Protein AF-A0A3P7LPW7-F1 (afdb_monomer_lite)

Structure (mmCIF, N/CA/C/O backbone):
data_AF-A0A3P7LPW7-F1
#
_entry.id   AF-A0A3P7LPW7-F1
#
loop_
_atom_site.group_PDB
_atom_site.id
_atom_site.type_symbol
_atom_site.label_atom_id
_atom_site.label_alt_id
_atom_site.label_comp_id
_atom_site.label_asym_id
_atom_site.label_entity_id
_atom_site.label_seq_id
_atom_site.pdbx_PDB_ins_code
_atom_site.Cartn_x
_atom_site.Cartn_y
_atom_site.Cartn_z
_atom_site.occupancy
_atom_site.B_iso_or_equiv
_atom_site.auth_seq_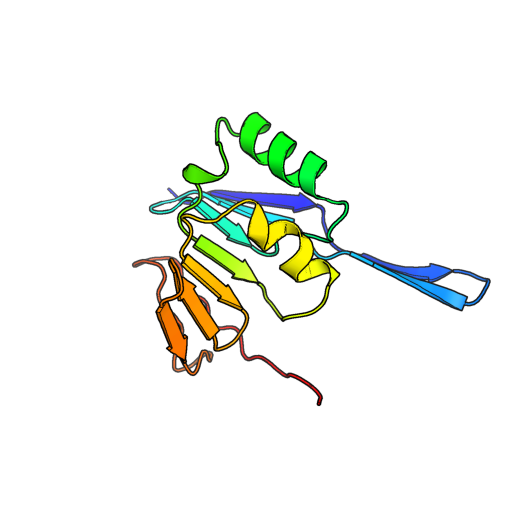id
_atom_site.auth_comp_id
_atom_site.auth_asym_id
_atom_site.auth_atom_id
_atom_site.pdbx_PDB_model_num
ATOM 1 N N . MET A 1 1 ? -20.188 -8.599 2.561 1.00 87.50 1 MET A N 1
ATOM 2 C CA . MET A 1 1 ? -19.660 -9.345 1.394 1.00 87.50 1 MET A CA 1
ATOM 3 C C . MET A 1 1 ? -18.269 -8.805 1.114 1.00 87.50 1 MET A C 1
ATOM 5 O O . MET A 1 1 ? -18.097 -7.610 1.297 1.00 87.50 1 MET A O 1
ATOM 9 N N . TYR A 1 2 ? -17.300 -9.648 0.753 1.00 95.12 2 TYR A N 1
ATOM 10 C CA . TYR A 1 2 ? -15.960 -9.185 0.374 1.00 95.12 2 TYR A CA 1
ATOM 11 C C . TYR A 1 2 ? -15.855 -9.105 -1.143 1.00 95.12 2 TYR A C 1
ATOM 13 O O . TYR A 1 2 ? -16.377 -9.980 -1.836 1.00 95.12 2 TYR A O 1
ATOM 21 N N . ARG A 1 3 ? -15.178 -8.074 -1.645 1.00 97.12 3 ARG A N 1
ATOM 22 C CA . ARG A 1 3 ? -14.842 -7.922 -3.060 1.00 97.12 3 ARG A CA 1
ATOM 23 C C . ARG A 1 3 ? -13.346 -7.683 -3.193 1.00 97.12 3 ARG A C 1
ATOM 25 O O . ARG A 1 3 ? -12.810 -6.782 -2.560 1.00 97.12 3 ARG A O 1
ATOM 32 N N . TYR A 1 4 ? -12.705 -8.482 -4.033 1.00 97.06 4 TYR A N 1
ATOM 33 C CA . TYR A 1 4 ? -11.323 -8.289 -4.451 1.00 97.06 4 TYR A CA 1
ATOM 34 C C . TYR A 1 4 ? -11.309 -7.655 -5.841 1.00 97.06 4 TYR A C 1
ATOM 36 O O . TYR A 1 4 ? -12.061 -8.083 -6.720 1.00 97.06 4 TYR A O 1
ATOM 44 N N . VAL A 1 5 ? -10.464 -6.647 -6.034 1.00 97.44 5 VAL A N 1
ATOM 45 C CA . VAL A 1 5 ? -10.263 -5.980 -7.319 1.00 97.44 5 VAL A CA 1
ATOM 46 C C . VAL A 1 5 ? -8.765 -5.914 -7.598 1.00 97.44 5 VAL A C 1
ATOM 48 O O . VAL A 1 5 ? -8.022 -5.266 -6.864 1.00 97.44 5 VAL A O 1
ATOM 51 N N . CYS A 1 6 ? -8.319 -6.573 -8.667 1.00 96.69 6 CYS A N 1
ATOM 52 C CA . CYS A 1 6 ? -6.977 -6.366 -9.201 1.00 96.69 6 CYS A CA 1
ATOM 53 C C . CYS A 1 6 ? -7.003 -5.113 -10.080 1.00 96.69 6 CYS A C 1
ATOM 55 O O . CYS A 1 6 ? -7.709 -5.076 -11.087 1.00 96.69 6 CYS A O 1
ATOM 57 N N . ILE A 1 7 ? -6.270 -4.083 -9.668 1.00 94.69 7 ILE A N 1
ATOM 58 C CA . ILE A 1 7 ? -6.222 -2.785 -10.350 1.00 94.69 7 ILE A CA 1
ATOM 59 C C . ILE A 1 7 ? -5.201 -2.824 -11.473 1.00 94.69 7 ILE A C 1
ATOM 61 O O . ILE A 1 7 ? -5.477 -2.427 -12.603 1.00 94.69 7 ILE A O 1
ATOM 65 N N . ARG A 1 8 ? -4.013 -3.324 -11.138 1.00 96.06 8 ARG A N 1
ATOM 66 C CA . ARG A 1 8 ? -2.912 -3.534 -12.064 1.00 96.06 8 ARG A CA 1
ATOM 67 C C . ARG A 1 8 ? -2.308 -4.899 -11.763 1.00 96.06 8 ARG A C 1
ATOM 69 O O . ARG A 1 8 ? -1.840 -5.084 -10.643 1.00 96.06 8 ARG A O 1
ATOM 76 N N . PRO A 1 9 ? -2.284 -5.835 -12.721 1.00 97.75 9 PRO A N 1
ATOM 77 C CA . PRO A 1 9 ? -1.429 -7.010 -12.633 1.00 97.75 9 PRO A CA 1
ATOM 78 C C . PRO A 1 9 ? 0.042 -6.591 -12.706 1.00 97.75 9 PRO A C 1
ATOM 80 O O . PRO A 1 9 ? 0.421 -5.807 -13.578 1.00 97.75 9 PRO A O 1
ATOM 83 N N . GLY A 1 10 ? 0.860 -7.111 -11.798 1.00 96.50 10 GLY A N 1
ATOM 84 C CA . GLY A 1 10 ? 2.297 -6.867 -11.795 1.00 96.50 10 GLY A CA 1
ATOM 85 C C . GLY A 1 10 ? 3.011 -7.548 -12.960 1.00 96.50 10 GLY A C 1
ATOM 86 O O . GLY A 1 10 ? 2.497 -8.493 -13.566 1.00 96.50 10 GLY A O 1
ATOM 87 N N . TYR A 1 11 ? 4.216 -7.079 -13.264 1.00 96.56 11 TYR A N 1
ATOM 88 C CA . TYR A 1 11 ? 5.071 -7.669 -14.288 1.00 96.56 11 TYR A CA 1
ATOM 89 C C . TYR A 1 11 ? 6.546 -7.558 -13.910 1.00 96.56 11 TYR A C 1
ATOM 91 O O . TYR A 1 11 ? 6.940 -6.695 -13.134 1.00 96.56 11 TYR A O 1
ATOM 99 N N . ALA A 1 12 ? 7.371 -8.393 -14.538 1.00 96.38 12 ALA A N 1
ATOM 100 C CA . ALA A 1 12 ? 8.820 -8.255 -14.560 1.00 96.38 12 ALA A CA 1
ATOM 101 C C . ALA A 1 12 ? 9.325 -8.639 -15.955 1.00 96.38 12 ALA A C 1
ATOM 103 O O . ALA A 1 12 ? 8.931 -9.676 -16.495 1.00 96.38 12 ALA A O 1
ATOM 104 N N . ARG A 1 13 ? 10.162 -7.799 -16.563 1.00 96.50 13 ARG A N 1
ATOM 105 C CA . ARG A 1 13 ? 10.741 -8.051 -17.888 1.00 96.50 13 ARG A CA 1
ATOM 106 C C . ARG A 1 13 ? 12.139 -7.463 -17.994 1.00 96.50 13 ARG A C 1
ATOM 108 O O . ARG A 1 13 ? 12.411 -6.397 -17.445 1.00 96.50 13 ARG A O 1
ATOM 115 N N . THR A 1 14 ? 12.973 -8.125 -18.780 1.00 97.38 14 THR A N 1
ATOM 116 C CA . THR A 1 14 ? 14.273 -7.610 -19.206 1.00 97.38 14 THR A CA 1
ATOM 117 C C . THR A 1 14 ? 14.189 -7.293 -20.690 1.00 97.38 14 THR A C 1
ATOM 119 O O . THR A 1 14 ? 13.766 -8.138 -21.480 1.00 97.38 14 THR A O 1
ATOM 122 N N . SER A 1 15 ? 14.530 -6.069 -21.074 1.00 95.12 15 SER A N 1
ATOM 123 C CA . SER A 1 15 ? 14.594 -5.664 -22.478 1.00 95.12 15 SER A CA 1
ATOM 124 C C . SER A 1 15 ? 15.833 -6.241 -23.177 1.00 95.12 15 SER A C 1
ATOM 126 O O . SER A 1 15 ? 16.733 -6.788 -22.541 1.00 95.12 15 SER A O 1
ATOM 128 N N . ALA A 1 16 ? 15.885 -6.135 -24.508 1.00 96.00 16 ALA A N 1
ATOM 129 C CA . ALA A 1 16 ? 16.990 -6.675 -25.307 1.00 96.00 16 ALA A CA 1
ATOM 130 C C . ALA A 1 16 ? 18.356 -6.034 -24.979 1.00 96.00 16 ALA A C 1
ATOM 132 O O . ALA A 1 16 ? 19.389 -6.677 -25.130 1.00 96.00 16 ALA A O 1
ATOM 133 N N . ASP A 1 17 ? 18.353 -4.789 -24.504 1.00 96.19 17 ASP A N 1
ATOM 134 C CA . ASP A 1 17 ? 19.511 -4.032 -24.013 1.00 96.19 17 ASP A CA 1
ATOM 135 C C . ASP A 1 17 ? 19.839 -4.304 -22.530 1.00 96.19 17 ASP A C 1
ATOM 137 O O . ASP A 1 17 ? 20.739 -3.684 -21.971 1.00 96.19 17 ASP A O 1
ATOM 141 N N . GLY A 1 18 ? 19.149 -5.254 -21.890 1.00 95.94 18 GLY A N 1
ATOM 142 C CA . GLY A 1 18 ? 19.452 -5.711 -20.533 1.00 95.94 18 GLY A CA 1
ATOM 143 C C . GLY A 1 18 ? 18.819 -4.885 -19.412 1.00 95.94 18 GLY A C 1
ATOM 144 O O . GLY A 1 18 ? 19.090 -5.158 -18.243 1.00 95.94 18 GLY A O 1
ATOM 145 N N . ILE A 1 19 ? 17.960 -3.908 -19.723 1.00 96.06 19 ILE A N 1
ATOM 146 C CA . ILE A 1 19 ? 17.263 -3.118 -18.702 1.00 96.06 19 ILE A CA 1
ATOM 147 C C . ILE A 1 19 ? 16.156 -3.968 -18.075 1.00 96.06 19 ILE A C 1
ATOM 149 O O . ILE A 1 19 ? 15.224 -4.418 -18.745 1.00 96.06 19 ILE A O 1
ATOM 153 N N . PHE A 1 20 ? 16.249 -4.171 -16.763 1.00 95.38 20 PHE A N 1
ATOM 154 C CA . PHE A 1 20 ? 15.210 -4.827 -15.981 1.00 95.38 20 PHE A CA 1
ATOM 155 C C . PHE A 1 20 ? 14.152 -3.813 -15.540 1.00 95.38 20 PHE A C 1
ATOM 157 O O . PHE A 1 20 ? 14.473 -2.769 -14.975 1.00 95.38 20 PHE A O 1
ATOM 164 N N . THR A 1 21 ? 12.883 -4.135 -15.776 1.00 94.56 21 THR A N 1
ATOM 165 C CA . THR A 1 21 ? 11.738 -3.357 -15.292 1.00 94.56 21 THR A CA 1
ATOM 166 C C . THR A 1 21 ? 10.758 -4.284 -14.596 1.00 94.56 21 THR A C 1
ATOM 168 O O . THR A 1 21 ? 10.387 -5.325 -15.146 1.00 94.56 21 THR A O 1
ATOM 171 N N . ALA A 1 22 ? 10.329 -3.892 -13.403 1.00 95.50 22 ALA A N 1
ATOM 172 C CA . ALA A 1 22 ? 9.318 -4.591 -12.633 1.00 95.50 22 ALA A CA 1
ATOM 173 C C . ALA A 1 22 ? 8.342 -3.590 -12.021 1.00 95.50 22 ALA A C 1
ATOM 175 O O . ALA A 1 22 ? 8.711 -2.455 -11.731 1.00 95.50 22 ALA A O 1
ATOM 176 N N . GLU A 1 23 ? 7.100 -4.028 -11.888 1.00 96.81 23 GLU A N 1
ATOM 177 C CA . GLU A 1 23 ? 6.024 -3.297 -11.235 1.00 96.81 23 GLU A CA 1
ATOM 178 C C . GLU A 1 23 ? 5.175 -4.293 -10.455 1.00 96.81 23 GLU A C 1
ATOM 180 O O . GLU A 1 23 ? 4.799 -5.346 -10.989 1.00 96.81 23 GLU A O 1
ATOM 185 N N . CYS A 1 24 ? 4.819 -3.951 -9.220 1.00 97.06 24 CYS A N 1
ATOM 186 C CA . CYS A 1 24 ? 3.972 -4.804 -8.403 1.00 97.06 24 CYS A CA 1
ATOM 187 C C . CYS A 1 24 ? 2.542 -4.911 -8.954 1.00 97.06 24 CYS A C 1
ATOM 189 O O . CYS A 1 24 ? 2.069 -4.083 -9.751 1.00 97.06 24 CYS A O 1
ATOM 191 N N . SER A 1 25 ? 1.815 -5.914 -8.456 1.00 98.00 25 SER A N 1
ATOM 192 C CA . SER A 1 25 ? 0.360 -5.905 -8.582 1.00 98.00 25 SER A CA 1
ATOM 193 C C . SER A 1 25 ? -0.236 -4.930 -7.574 1.00 98.00 25 SER A C 1
ATOM 195 O O . SER A 1 25 ? 0.090 -5.029 -6.402 1.00 98.00 25 SER A O 1
ATOM 197 N N . ILE A 1 26 ? -1.172 -4.079 -7.992 1.00 98.31 26 ILE A N 1
ATOM 198 C CA . ILE A 1 26 ? -1.932 -3.204 -7.085 1.00 98.31 26 ILE A CA 1
ATOM 199 C C . ILE A 1 26 ? -3.326 -3.801 -6.927 1.00 98.31 26 ILE A C 1
ATOM 201 O O . ILE A 1 26 ? -4.010 -4.048 -7.928 1.00 98.31 26 ILE A O 1
ATOM 205 N N . SER A 1 27 ? -3.762 -4.052 -5.692 1.00 98.25 27 SER A N 1
ATOM 206 C CA . SER A 1 27 ? -5.069 -4.671 -5.432 1.00 98.25 27 SER A CA 1
ATOM 207 C C . SER A 1 27 ? -5.852 -3.970 -4.330 1.00 98.25 27 SER A C 1
ATOM 209 O O . SER A 1 27 ? -5.289 -3.531 -3.333 1.00 98.25 27 SER A O 1
ATOM 211 N N . LEU A 1 28 ? -7.173 -3.926 -4.485 1.00 98.31 28 LEU A N 1
ATOM 212 C CA . LEU A 1 28 ? -8.105 -3.373 -3.508 1.00 98.31 28 LEU A CA 1
ATOM 213 C C . LEU A 1 28 ? -9.003 -4.488 -2.964 1.00 98.31 28 LEU A C 1
ATOM 215 O O . LEU A 1 28 ? -9.622 -5.234 -3.728 1.00 98.31 28 LEU A O 1
ATOM 219 N N . ILE A 1 29 ? -9.098 -4.588 -1.642 1.00 98.19 29 ILE A N 1
ATOM 220 C CA . ILE A 1 29 ? -10.026 -5.485 -0.952 1.00 98.19 29 ILE A CA 1
ATOM 221 C C . ILE A 1 29 ? -11.051 -4.617 -0.229 1.00 98.19 29 ILE A C 1
ATOM 223 O O . ILE A 1 29 ? -10.700 -3.757 0.575 1.00 98.19 29 ILE A O 1
ATOM 227 N N . LEU A 1 30 ? -12.325 -4.845 -0.531 1.00 97.88 30 LEU A N 1
ATOM 228 C CA . LEU A 1 30 ? -13.457 -4.113 0.027 1.00 97.88 30 LEU A CA 1
ATOM 229 C C . LEU A 1 30 ? -14.290 -5.062 0.878 1.00 97.88 30 LEU A C 1
ATOM 231 O O . LEU A 1 30 ? -14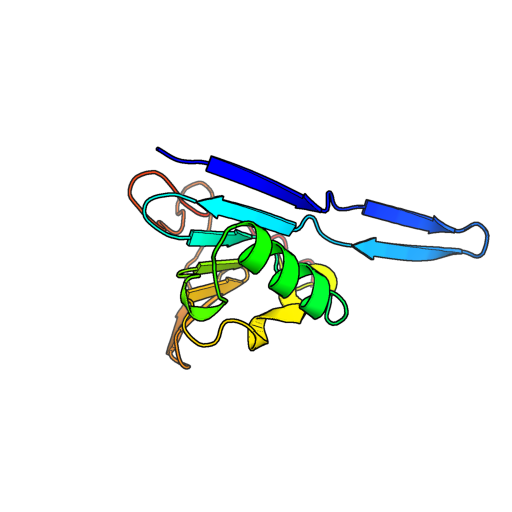.749 -6.098 0.386 1.00 97.88 30 LEU A O 1
ATOM 235 N N . GLY A 1 31 ? -14.484 -4.716 2.145 1.00 96.69 31 GLY A N 1
ATOM 236 C CA . GLY A 1 31 ? -15.178 -5.559 3.113 1.00 96.69 31 GLY A CA 1
ATOM 237 C C . GLY A 1 31 ? -15.503 -4.799 4.390 1.00 96.69 31 GLY A C 1
ATOM 238 O O . GLY A 1 31 ? -16.049 -3.702 4.322 1.00 96.69 31 GLY A O 1
ATOM 239 N N . THR A 1 32 ? -15.184 -5.385 5.548 1.00 97.25 32 THR A N 1
ATOM 240 C CA . THR A 1 32 ? -15.278 -4.672 6.834 1.00 97.25 32 THR A CA 1
ATOM 241 C C . THR A 1 32 ? -14.364 -3.448 6.839 1.00 97.25 32 THR A C 1
ATOM 243 O O . THR A 1 32 ? -14.756 -2.377 7.295 1.00 97.25 32 THR A O 1
ATOM 246 N N . PHE A 1 33 ? -13.170 -3.608 6.272 1.00 98.06 33 PHE A N 1
ATOM 247 C CA . PHE A 1 33 ? -12.213 -2.545 6.020 1.00 98.06 33 PHE A CA 1
ATOM 248 C C . PHE A 1 33 ? -11.929 -2.435 4.521 1.00 98.06 33 PHE A C 1
ATOM 250 O O . PHE A 1 33 ? -11.947 -3.441 3.805 1.00 98.06 33 PHE A O 1
ATOM 257 N N . ASN A 1 34 ? -11.635 -1.220 4.054 1.00 98.38 34 ASN A N 1
ATOM 258 C CA . ASN A 1 34 ? -11.020 -1.023 2.746 1.00 98.38 34 ASN A CA 1
ATOM 259 C C . ASN A 1 34 ? -9.508 -1.177 2.908 1.00 98.38 34 ASN A C 1
ATOM 261 O O . ASN A 1 34 ? -8.891 -0.471 3.712 1.00 98.38 34 ASN A O 1
ATOM 265 N N . ILE A 1 35 ? -8.933 -2.111 2.160 1.00 98.56 35 ILE A N 1
ATOM 266 C CA . ILE A 1 35 ? -7.530 -2.498 2.272 1.00 98.56 35 ILE A CA 1
ATOM 267 C C . ILE A 1 35 ? -6.885 -2.327 0.904 1.00 98.56 35 ILE A C 1
ATOM 269 O O . ILE A 1 35 ? -7.348 -2.915 -0.079 1.00 98.56 35 ILE A O 1
ATOM 273 N N . LEU A 1 36 ? -5.808 -1.550 0.851 1.00 98.50 36 LEU A N 1
ATOM 274 C CA . LEU A 1 36 ? -4.940 -1.474 -0.315 1.00 98.50 36 LEU A CA 1
ATOM 275 C C . LEU A 1 36 ? -3.772 -2.441 -0.122 1.00 98.50 36 LEU A C 1
ATOM 277 O O . LEU A 1 36 ? -3.060 -2.362 0.875 1.00 98.50 36 LEU A O 1
ATOM 281 N N . PHE A 1 37 ? -3.584 -3.351 -1.069 1.00 97.81 37 PHE A N 1
ATOM 282 C CA . PHE A 1 37 ? -2.459 -4.277 -1.086 1.00 97.81 37 PHE A CA 1
ATOM 283 C C . PHE A 1 37 ? -1.476 -3.847 -2.175 1.00 97.81 37 PHE A C 1
ATOM 285 O O . PHE A 1 37 ? -1.867 -3.800 -3.345 1.00 97.81 37 PHE A O 1
ATOM 292 N N . ASP A 1 38 ? -0.241 -3.546 -1.767 1.00 97.88 38 ASP A N 1
ATOM 293 C CA . ASP A 1 38 ? 0.853 -2.989 -2.567 1.00 97.88 38 ASP A CA 1
ATOM 294 C C . ASP A 1 38 ? 0.469 -1.676 -3.295 1.00 97.88 38 ASP A C 1
ATOM 296 O O . ASP A 1 38 ? -0.094 -1.700 -4.390 1.00 97.88 38 ASP A O 1
ATOM 300 N N . PRO A 1 39 ? 0.758 -0.490 -2.721 1.00 97.94 39 PRO A N 1
ATOM 301 C CA . PRO A 1 39 ? 0.420 0.811 -3.308 1.00 97.94 39 PRO A CA 1
ATOM 302 C C . PRO A 1 39 ? 1.245 1.226 -4.544 1.00 97.94 39 PRO A C 1
ATOM 304 O O . PRO A 1 39 ? 1.189 2.394 -4.924 1.00 97.94 39 PRO A O 1
ATOM 307 N N . GLY A 1 40 ? 1.991 0.328 -5.189 1.00 98.00 40 GLY A N 1
ATOM 308 C CA . GLY A 1 40 ? 2.750 0.645 -6.405 1.00 98.00 40 GLY A CA 1
ATOM 309 C C . GLY A 1 40 ? 4.050 1.419 -6.175 1.00 98.00 40 GLY A C 1
ATOM 310 O O . GLY A 1 40 ? 4.457 1.691 -5.044 1.00 98.00 40 GLY A O 1
ATOM 311 N N . SER A 1 41 ? 4.681 1.791 -7.285 1.00 97.81 41 SER A N 1
ATOM 312 C CA . SER A 1 41 ? 5.914 2.575 -7.362 1.00 97.81 41 SER A CA 1
ATOM 313 C C . SER A 1 41 ? 5.666 4.067 -7.106 1.00 97.81 41 SER A C 1
ATOM 315 O O . SER A 1 41 ? 4.535 4.532 -7.253 1.00 97.81 41 SER A O 1
ATOM 317 N N . PRO A 1 42 ? 6.696 4.885 -6.808 1.00 98.00 42 PRO A N 1
ATOM 318 C CA . PRO A 1 42 ? 6.521 6.322 -6.551 1.00 98.00 42 PRO A CA 1
ATOM 319 C C . PRO A 1 42 ? 5.828 7.112 -7.678 1.00 98.00 42 PRO A C 1
ATOM 321 O O . PRO A 1 42 ? 5.264 8.176 -7.439 1.00 98.00 42 PRO A O 1
ATOM 324 N N . TRP A 1 43 ? 5.859 6.608 -8.914 1.00 96.81 43 TRP A N 1
ATOM 325 C CA . TRP A 1 43 ? 5.181 7.213 -10.067 1.00 96.81 43 TRP A CA 1
ATOM 326 C C . TRP A 1 43 ? 3.719 6.769 -10.245 1.00 96.81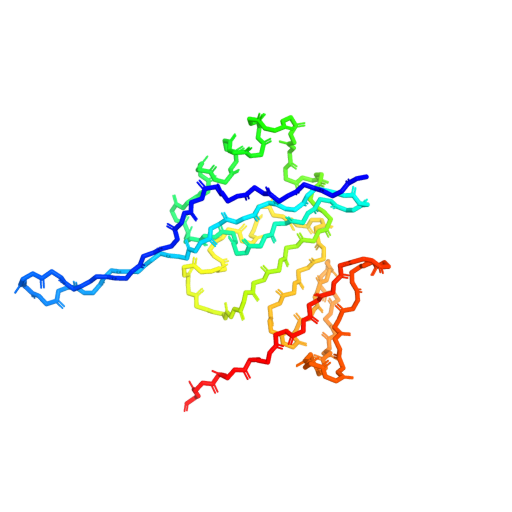 43 TRP A C 1
ATOM 328 O O . TRP A 1 43 ? 3.010 7.345 -11.069 1.00 96.81 43 TRP A O 1
ATOM 338 N N . ASP A 1 44 ? 3.236 5.802 -9.462 1.00 97.69 44 ASP A N 1
ATOM 339 C CA . ASP A 1 44 ? 1.867 5.277 -9.559 1.00 97.69 44 ASP A CA 1
ATOM 340 C C . ASP A 1 44 ? 0.826 6.084 -8.771 1.00 97.69 44 ASP A C 1
ATOM 342 O O . ASP A 1 44 ? -0.364 5.776 -8.836 1.00 97.69 44 ASP A O 1
ATOM 346 N N . GLY A 1 45 ? 1.216 7.148 -8.063 1.00 97.81 45 GLY A N 1
ATOM 347 C CA . GLY A 1 45 ? 0.295 7.964 -7.262 1.00 97.81 45 GLY A CA 1
ATOM 348 C C . GLY A 1 45 ? -0.977 8.419 -8.002 1.00 97.81 45 GLY A C 1
ATOM 349 O O . GLY A 1 45 ? -2.078 8.274 -7.453 1.00 97.81 45 GLY A O 1
ATOM 350 N N . PRO A 1 46 ? -0.889 8.901 -9.260 1.00 98.12 46 PRO A N 1
ATOM 351 C CA . PRO A 1 46 ? -2.069 9.218 -10.064 1.00 98.12 46 PRO A CA 1
ATOM 352 C C . PRO A 1 46 ? -2.960 8.002 -10.353 1.00 98.12 46 PRO A C 1
ATOM 354 O O . PRO A 1 46 ? -4.183 8.118 -10.278 1.00 98.12 46 PRO A O 1
ATOM 357 N N . LEU A 1 47 ? -2.372 6.834 -10.644 1.00 97.62 47 LEU A N 1
ATOM 358 C CA . LEU A 1 47 ? -3.109 5.585 -10.873 1.00 97.62 47 LEU A CA 1
ATOM 359 C C . LEU A 1 47 ? -3.847 5.151 -9.603 1.00 97.62 47 LEU A C 1
ATOM 361 O O . LEU A 1 47 ? -5.042 4.858 -9.659 1.00 97.62 47 LEU A O 1
ATOM 365 N N . VAL A 1 48 ? -3.153 5.156 -8.464 1.00 98.06 48 VAL A N 1
ATOM 366 C CA . VAL A 1 48 ? -3.714 4.794 -7.156 1.00 98.06 48 VAL A CA 1
ATOM 367 C C . VAL A 1 48 ? -4.884 5.712 -6.806 1.00 98.06 48 VAL A C 1
ATOM 369 O O . VAL A 1 48 ? -5.977 5.233 -6.510 1.00 98.06 48 VAL A O 1
ATOM 372 N N . THR A 1 49 ? -4.695 7.028 -6.917 1.00 97.88 49 THR A N 1
ATOM 373 C CA . THR A 1 49 ? -5.738 8.014 -6.586 1.00 97.88 49 THR A CA 1
ATOM 374 C C . THR A 1 49 ? -6.943 7.894 -7.517 1.00 97.88 49 THR A C 1
ATOM 376 O O . THR A 1 49 ? -8.087 7.894 -7.057 1.00 97.88 49 THR A O 1
ATOM 379 N N . LYS A 1 50 ? -6.704 7.739 -8.827 1.00 98.06 50 LYS A N 1
ATOM 380 C CA . LYS A 1 50 ? -7.777 7.550 -9.807 1.00 98.06 50 LYS A CA 1
ATOM 381 C C . LYS A 1 50 ? -8.576 6.283 -9.507 1.00 98.06 50 LYS A C 1
ATOM 383 O O . LYS A 1 50 ? -9.800 6.327 -9.505 1.00 98.06 50 LYS A O 1
ATOM 388 N N . MET A 1 51 ? -7.901 5.173 -9.228 1.00 96.44 51 MET A N 1
ATOM 389 C CA . MET A 1 51 ? -8.558 3.900 -8.950 1.00 96.44 51 MET A CA 1
ATOM 390 C C . MET A 1 51 ? -9.456 3.956 -7.715 1.00 96.44 51 MET A C 1
ATOM 392 O O . MET A 1 51 ? -10.566 3.420 -7.747 1.00 96.44 51 MET A O 1
ATOM 396 N N . LEU A 1 52 ? -8.996 4.606 -6.643 1.00 98.19 52 LEU A N 1
ATOM 397 C CA . LEU A 1 52 ? -9.821 4.815 -5.456 1.00 98.19 52 LEU A CA 1
ATOM 398 C C . LEU A 1 52 ? -11.071 5.615 -5.824 1.00 98.19 52 LEU A C 1
ATOM 400 O O . LEU A 1 52 ? -12.184 5.192 -5.512 1.00 98.19 52 LEU A O 1
ATOM 404 N N . SER A 1 53 ? -10.898 6.699 -6.583 1.00 98.12 53 SER A N 1
ATOM 405 C CA . SER A 1 53 ? -12.011 7.529 -7.044 1.00 98.12 53 SER A CA 1
ATOM 406 C C . SER A 1 53 ? -12.993 6.766 -7.940 1.00 98.12 53 SER A C 1
ATOM 408 O O . SER A 1 53 ? -14.199 6.939 -7.766 1.00 98.12 53 SER A O 1
ATOM 410 N N . ASP A 1 54 ? -12.520 5.889 -8.832 1.00 97.31 54 ASP A N 1
ATOM 411 C CA . ASP A 1 54 ? -13.367 5.025 -9.674 1.00 97.31 54 ASP A CA 1
ATOM 412 C C . ASP A 1 54 ? -14.241 4.072 -8.824 1.00 97.31 54 ASP A C 1
ATOM 414 O O . ASP A 1 54 ? -15.296 3.619 -9.270 1.00 97.31 54 ASP A O 1
ATOM 418 N N . HIS A 1 55 ? -13.828 3.791 -7.583 1.00 96.69 55 HIS A N 1
ATOM 419 C CA . HIS A 1 55 ? -14.578 3.006 -6.597 1.00 96.69 55 HIS A CA 1
ATOM 420 C C . HIS A 1 55 ? -15.332 3.869 -5.571 1.00 96.69 55 HIS A C 1
ATOM 422 O O . HIS A 1 55 ? -15.903 3.320 -4.627 1.00 96.69 55 HIS A O 1
ATOM 428 N N . GLY A 1 56 ? -15.359 5.193 -5.748 1.00 97.62 56 GLY A N 1
ATOM 429 C CA . GLY A 1 56 ? -16.012 6.131 -4.832 1.00 97.62 56 GLY A CA 1
ATOM 430 C C . GLY A 1 56 ? -15.276 6.327 -3.504 1.00 97.62 56 GLY A C 1
ATOM 431 O O . GLY A 1 56 ? -15.913 6.687 -2.518 1.00 97.62 56 GLY A O 1
ATOM 432 N N . LEU A 1 57 ? -13.966 6.070 -3.468 1.00 98.38 57 LEU A N 1
ATOM 433 C CA . LEU A 1 57 ? -13.120 6.162 -2.279 1.00 98.38 57 LEU A CA 1
ATOM 434 C C . LEU A 1 57 ? -12.093 7.292 -2.399 1.00 98.38 57 LEU A C 1
ATOM 436 O O . LEU A 1 57 ? -11.606 7.616 -3.485 1.00 98.38 57 LEU A O 1
ATOM 440 N N . LYS A 1 58 ? -11.706 7.840 -1.251 1.00 98.25 58 LYS A N 1
ATOM 441 C CA . LYS A 1 58 ? -10.518 8.689 -1.055 1.00 98.25 58 LYS A CA 1
ATOM 442 C C . LYS A 1 58 ? -9.476 7.929 -0.231 1.00 98.25 58 LYS A C 1
ATOM 444 O O . LYS A 1 58 ? -9.790 6.932 0.416 1.00 98.25 58 LYS A O 1
ATOM 449 N N . SER A 1 59 ? -8.237 8.417 -0.198 1.00 98.25 59 SER A N 1
ATOM 450 C CA . SER A 1 59 ? -7.168 7.757 0.563 1.00 98.25 59 SER A CA 1
ATOM 451 C C . SER A 1 59 ? -7.480 7.606 2.055 1.00 98.25 59 SER A C 1
ATOM 453 O O . SER A 1 59 ? -7.109 6.601 2.648 1.00 98.25 59 SER A O 1
ATOM 455 N N . SER A 1 60 ? -8.215 8.549 2.656 1.00 98.31 60 SER A N 1
ATOM 456 C CA . SER A 1 60 ? -8.635 8.460 4.064 1.00 98.31 60 SER A CA 1
ATOM 457 C C . SER A 1 60 ? -9.751 7.447 4.333 1.00 98.31 60 SER A C 1
ATOM 459 O O . SER A 1 60 ? -10.055 7.183 5.492 1.00 98.31 60 SER A O 1
ATOM 461 N N . ASP A 1 61 ? -10.338 6.843 3.296 1.00 98.44 61 ASP A N 1
ATOM 462 C CA . ASP A 1 61 ? -11.256 5.712 3.460 1.00 98.44 61 ASP A CA 1
ATOM 463 C C . ASP A 1 61 ? -10.515 4.366 3.517 1.00 98.44 61 ASP A C 1
ATOM 465 O O . ASP A 1 61 ? -11.148 3.334 3.755 1.00 98.44 61 ASP A O 1
ATOM 469 N N . ILE A 1 62 ? -9.199 4.348 3.267 1.00 98.69 62 ILE A N 1
ATOM 470 C CA . ILE A 1 62 ? -8.364 3.150 3.366 1.00 98.69 62 ILE A CA 1
ATOM 471 C C . ILE A 1 62 ? -7.926 2.966 4.814 1.00 98.69 62 ILE A C 1
ATOM 473 O O . ILE A 1 62 ? -7.189 3.775 5.371 1.00 98.69 62 ILE A O 1
ATOM 477 N N . ALA A 1 63 ? -8.377 1.873 5.423 1.00 98.50 63 ALA A N 1
ATOM 478 C CA . ALA A 1 63 ? -8.064 1.559 6.812 1.00 98.50 63 ALA A CA 1
ATOM 479 C C . ALA A 1 63 ? -6.711 0.851 6.954 1.00 98.50 63 ALA A C 1
ATOM 481 O O . ALA A 1 63 ? -6.035 1.021 7.970 1.00 98.50 63 ALA A O 1
ATOM 482 N N . PHE A 1 64 ? -6.315 0.072 5.943 1.00 98.50 64 PHE A N 1
ATOM 483 C CA . PHE A 1 64 ? -5.056 -0.667 5.931 1.00 98.50 64 PHE A CA 1
ATOM 484 C C . PHE A 1 64 ? -4.350 -0.539 4.586 1.00 98.50 64 PHE A C 1
ATOM 486 O O . PHE A 1 64 ? -4.973 -0.703 3.535 1.00 98.50 64 PHE A O 1
ATOM 493 N N . VAL A 1 65 ? -3.037 -0.327 4.634 1.00 98.31 65 VAL A N 1
ATOM 494 C CA . VAL A 1 65 ? -2.149 -0.525 3.487 1.00 98.31 65 VAL A CA 1
ATOM 495 C C . VAL A 1 65 ? -1.197 -1.658 3.831 1.00 98.31 65 VAL A C 1
ATOM 497 O O . VAL A 1 65 ? -0.466 -1.573 4.813 1.00 98.31 65 VAL A O 1
ATOM 500 N N . VAL A 1 66 ? -1.233 -2.731 3.051 1.00 97.62 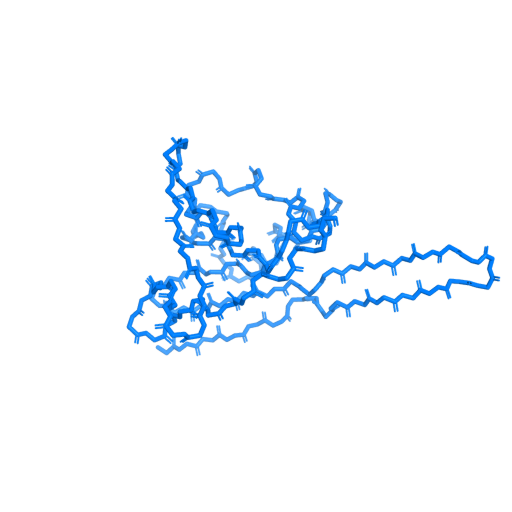66 VAL A N 1
ATOM 501 C CA . VAL A 1 66 ? -0.405 -3.920 3.264 1.00 97.62 66 VAL A CA 1
ATOM 502 C C . VAL A 1 66 ? 0.568 -4.033 2.105 1.00 97.62 66 VAL A C 1
ATOM 504 O O . VAL A 1 66 ? 0.140 -4.138 0.959 1.00 97.62 66 VAL A O 1
ATOM 507 N N . CYS A 1 67 ? 1.861 -4.022 2.395 1.00 96.50 67 CYS A N 1
ATOM 508 C CA . CYS A 1 67 ? 2.908 -4.239 1.411 1.00 96.50 67 CYS A CA 1
ATOM 509 C C . CYS A 1 67 ? 3.470 -5.646 1.577 1.00 96.50 67 CYS A C 1
ATOM 511 O O . CYS A 1 67 ? 3.892 -6.032 2.672 1.00 96.50 67 CYS A O 1
ATOM 513 N N . SER A 1 68 ? 3.528 -6.397 0.482 1.00 93.31 68 SER A N 1
ATOM 514 C CA . SER A 1 68 ? 4.066 -7.757 0.485 1.00 93.31 68 SER A CA 1
ATOM 515 C C . SER A 1 68 ? 5.538 -7.798 0.905 1.00 93.31 68 SER A C 1
ATOM 517 O O . SER A 1 68 ? 5.952 -8.745 1.573 1.00 93.31 68 SER A O 1
ATOM 519 N N . HIS A 1 69 ? 6.327 -6.785 0.525 1.00 91.81 69 HIS A N 1
ATOM 520 C CA . HIS A 1 69 ? 7.734 -6.616 0.898 1.00 91.81 69 HIS A CA 1
ATOM 521 C C . HIS A 1 69 ? 8.233 -5.177 0.630 1.00 91.81 69 HIS A C 1
ATOM 523 O O . HIS A 1 69 ? 7.538 -4.415 -0.041 1.00 91.81 69 HIS A O 1
ATOM 529 N N . PRO A 1 70 ? 9.409 -4.759 1.153 1.00 93.19 70 PRO A N 1
ATOM 530 C CA . PRO A 1 70 ? 9.817 -3.349 1.160 1.00 93.19 70 PRO A CA 1
ATOM 531 C C . PRO A 1 70 ? 10.550 -2.894 -0.118 1.00 93.19 70 PRO A C 1
ATOM 533 O O . PRO A 1 70 ? 11.379 -1.986 -0.061 1.00 93.19 70 PRO A O 1
ATOM 536 N N . HIS A 1 71 ? 10.297 -3.520 -1.269 1.00 94.25 71 HIS A N 1
ATOM 537 C CA . HIS A 1 71 ? 10.857 -3.038 -2.534 1.00 94.25 71 HIS A CA 1
ATOM 538 C C . HIS A 1 71 ? 10.120 -1.790 -3.031 1.00 94.25 71 HIS A C 1
ATOM 540 O O . HIS A 1 71 ? 8.947 -1.570 -2.730 1.00 94.25 71 HIS A O 1
ATOM 546 N N . ILE A 1 72 ? 10.838 -0.949 -3.779 1.00 94.69 72 ILE A N 1
ATOM 547 C CA . ILE A 1 72 ? 10.392 0.396 -4.172 1.00 94.69 72 ILE A CA 1
ATOM 548 C C . ILE A 1 72 ? 9.070 0.395 -4.947 1.00 94.69 72 ILE A C 1
ATOM 550 O O . ILE A 1 72 ? 8.260 1.303 -4.767 1.00 94.69 72 ILE A O 1
ATOM 554 N N . ASP A 1 73 ? 8.826 -0.637 -5.749 1.00 96.19 73 ASP A N 1
ATOM 555 C CA . ASP A 1 73 ? 7.616 -0.803 -6.546 1.00 96.19 73 ASP A CA 1
ATOM 556 C C . ASP A 1 73 ? 6.411 -1.289 -5.738 1.00 96.19 73 ASP A C 1
ATOM 558 O O . ASP A 1 73 ? 5.301 -1.323 -6.256 1.00 96.19 73 ASP A O 1
ATOM 562 N N . HIS A 1 74 ? 6.605 -1.610 -4.458 1.00 97.38 74 HIS A N 1
ATOM 563 C CA . HIS A 1 74 ? 5.557 -2.028 -3.530 1.00 97.38 74 HIS A CA 1
ATOM 564 C C . HIS A 1 74 ? 5.214 -0.960 -2.488 1.00 97.38 74 HIS A C 1
ATOM 566 O O . HIS A 1 74 ? 4.106 -0.966 -1.970 1.00 97.38 74 HIS A O 1
ATOM 572 N N . VAL A 1 75 ? 6.127 -0.040 -2.160 1.00 97.62 75 VAL A N 1
ATOM 573 C CA . VAL A 1 75 ? 5.962 0.919 -1.042 1.00 97.62 75 VAL A CA 1
ATOM 574 C C . VAL A 1 75 ? 5.852 2.381 -1.486 1.00 97.62 75 VAL A C 1
ATOM 576 O O . VAL A 1 75 ? 5.771 3.286 -0.654 1.00 97.62 75 VAL A O 1
ATOM 579 N N . GLY A 1 76 ? 5.861 2.637 -2.791 1.00 97.88 76 GLY A N 1
ATOM 580 C CA . GLY A 1 76 ? 6.103 3.955 -3.370 1.00 97.88 76 GLY A CA 1
ATOM 581 C C . GLY A 1 76 ? 5.073 5.033 -3.035 1.00 97.88 76 GLY A C 1
ATOM 582 O O . GLY A 1 76 ? 5.431 6.206 -3.033 1.00 97.88 76 GLY A O 1
ATOM 583 N N . ASN A 1 77 ? 3.829 4.660 -2.712 1.00 98.31 77 ASN A N 1
ATOM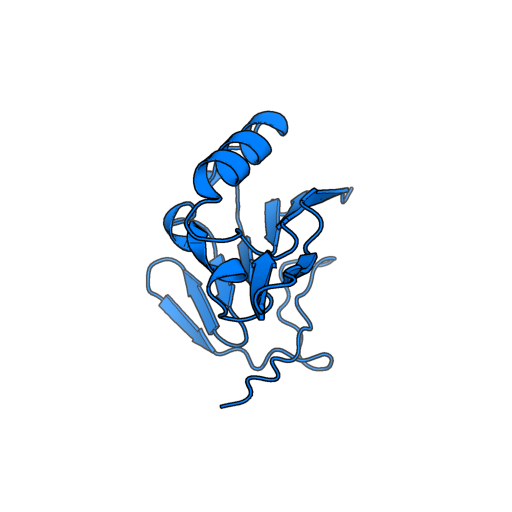 584 C CA . ASN A 1 77 ? 2.754 5.618 -2.409 1.00 98.31 77 ASN A CA 1
ATOM 585 C C . ASN A 1 77 ? 2.216 5.528 -0.973 1.00 98.31 77 ASN A C 1
ATOM 587 O O . ASN A 1 77 ? 1.085 5.939 -0.710 1.00 98.31 77 ASN A O 1
ATOM 591 N N . LEU A 1 78 ? 3.002 5.011 -0.021 1.00 97.88 78 LEU A N 1
ATOM 592 C CA . LEU A 1 78 ? 2.605 4.975 1.397 1.00 97.88 78 LEU A CA 1
ATOM 593 C C . LEU A 1 78 ? 2.230 6.363 1.946 1.00 97.88 78 LEU A C 1
ATOM 595 O O . LEU A 1 78 ? 1.321 6.486 2.763 1.00 97.88 78 LEU A O 1
ATOM 599 N N . ASN A 1 79 ? 2.873 7.422 1.446 1.00 97.19 79 ASN A N 1
ATOM 600 C CA . ASN A 1 79 ? 2.606 8.808 1.835 1.00 97.19 79 ASN A CA 1
ATOM 601 C C . ASN A 1 79 ? 1.180 9.289 1.507 1.00 97.19 79 ASN A C 1
ATOM 603 O O . ASN A 1 79 ? 0.744 10.292 2.068 1.00 97.19 79 ASN A O 1
ATOM 607 N N . LEU A 1 80 ? 0.454 8.607 0.614 1.00 98.31 80 LEU A N 1
ATOM 608 C CA . LEU A 1 80 ? -0.937 8.942 0.304 1.00 98.31 80 LEU A CA 1
ATOM 609 C C . LEU A 1 80 ? -1.911 8.501 1.406 1.00 98.31 80 LEU A C 1
ATOM 611 O O . LEU A 1 80 ? -3.051 8.960 1.404 1.00 98.31 80 LEU A O 1
ATOM 615 N N . PHE A 1 81 ? -1.483 7.642 2.339 1.00 98.19 81 PHE A N 1
ATOM 616 C CA . PHE A 1 81 ? -2.347 6.974 3.319 1.00 98.19 81 PHE A CA 1
ATOM 617 C C . PHE A 1 81 ? -1.922 7.237 4.773 1.00 98.19 81 PHE A C 1
ATOM 619 O O . PHE A 1 81 ? -1.687 6.290 5.523 1.00 98.19 81 PHE A O 1
ATOM 626 N N . PRO A 1 82 ? -1.832 8.506 5.214 1.00 96.88 82 PRO A N 1
ATOM 627 C CA . PRO A 1 82 ? -1.332 8.833 6.550 1.00 96.88 82 PRO A CA 1
ATOM 628 C C . PRO A 1 82 ? -2.217 8.306 7.693 1.00 96.88 82 PRO A C 1
ATOM 630 O O . PRO A 1 82 ? -1.723 8.135 8.802 1.00 96.88 82 PRO A O 1
ATOM 633 N N . ASP A 1 83 ? -3.502 8.038 7.437 1.00 96.88 83 ASP A N 1
ATOM 634 C CA . ASP A 1 83 ? -4.468 7.573 8.446 1.00 96.88 83 ASP A CA 1
ATOM 635 C C . ASP A 1 83 ? -4.623 6.046 8.507 1.00 96.88 83 ASP A C 1
ATOM 637 O O . ASP A 1 83 ? -5.261 5.516 9.428 1.00 96.88 83 ASP A O 1
ATOM 641 N N . ALA A 1 84 ? -4.040 5.334 7.541 1.00 98.31 84 ALA A N 1
ATOM 642 C CA . ALA A 1 84 ? -4.104 3.885 7.474 1.00 98.31 84 ALA A CA 1
ATOM 643 C C . ALA A 1 84 ? -3.144 3.239 8.480 1.00 98.31 84 ALA A C 1
ATOM 645 O O . ALA A 1 84 ? -2.073 3.762 8.790 1.00 98.31 84 ALA A O 1
ATOM 646 N N . THR A 1 85 ? -3.501 2.046 8.946 1.00 98.19 85 THR A N 1
ATOM 647 C CA . THR A 1 85 ? -2.518 1.130 9.525 1.00 98.19 85 THR A CA 1
ATOM 648 C C . THR A 1 85 ? -1.677 0.560 8.383 1.00 98.19 85 THR A C 1
ATOM 650 O O . THR A 1 85 ? -2.208 -0.099 7.487 1.00 98.19 85 THR A O 1
ATOM 653 N N . ILE A 1 86 ? -0.373 0.808 8.402 1.00 97.69 86 ILE A N 1
ATOM 654 C CA . ILE A 1 86 ? 0.566 0.349 7.378 1.00 97.69 86 ILE A CA 1
ATOM 655 C C . ILE A 1 86 ? 1.248 -0.923 7.872 1.00 97.69 86 ILE A C 1
ATOM 657 O O . ILE A 1 86 ? 1.818 -0.929 8.960 1.00 97.69 86 ILE A O 1
ATOM 661 N N . VAL A 1 87 ? 1.210 -1.982 7.069 1.00 96.19 87 VAL A N 1
ATOM 662 C CA . VAL A 1 87 ? 1.890 -3.259 7.314 1.00 96.19 87 VAL A CA 1
ATOM 663 C C . VAL A 1 87 ? 2.938 -3.443 6.225 1.00 96.19 87 VAL A C 1
ATOM 665 O O . VAL A 1 87 ? 2.586 -3.581 5.057 1.00 96.19 87 VAL A O 1
ATOM 668 N N . VAL A 1 88 ? 4.219 -3.447 6.585 1.00 94.00 88 VAL A N 1
ATOM 669 C CA . VAL A 1 88 ? 5.318 -3.781 5.671 1.00 94.00 88 VAL A CA 1
ATOM 670 C C . VAL A 1 88 ? 6.115 -4.902 6.308 1.00 94.00 88 VAL A C 1
ATOM 672 O O . VAL A 1 88 ? 6.940 -4.694 7.201 1.00 94.00 88 VAL A O 1
ATOM 675 N N . GLY A 1 89 ? 5.853 -6.126 5.862 1.00 87.00 89 GLY A N 1
ATOM 676 C CA . GLY A 1 89 ? 6.509 -7.271 6.457 1.00 87.00 89 GLY A CA 1
ATOM 677 C C . GLY A 1 89 ? 6.145 -7.481 7.918 1.00 87.00 89 GLY A C 1
ATOM 678 O O . GLY A 1 89 ? 4.979 -7.572 8.258 1.00 87.00 89 GLY A O 1
ATOM 679 N N . THR A 1 90 ? 7.138 -7.543 8.807 1.00 89.44 90 THR A N 1
ATOM 680 C CA . THR A 1 90 ? 6.884 -7.678 10.253 1.00 89.44 90 THR A CA 1
ATOM 681 C C . THR A 1 90 ? 6.611 -6.349 10.949 1.00 89.44 90 THR A C 1
ATOM 683 O O . THR A 1 90 ? 6.371 -6.337 12.155 1.00 89.44 90 THR A O 1
ATOM 686 N N . GLU A 1 91 ? 6.727 -5.228 10.241 1.00 92.31 91 GLU A N 1
ATOM 687 C CA . GLU A 1 91 ? 6.530 -3.898 10.804 1.00 92.31 91 GLU A CA 1
ATOM 688 C C . GLU A 1 91 ? 5.105 -3.439 10.550 1.00 92.31 91 GLU A C 1
ATOM 690 O O . GLU A 1 91 ? 4.637 -3.410 9.412 1.00 92.31 91 GLU A O 1
ATOM 695 N N . VAL A 1 92 ? 4.421 -3.072 11.628 1.00 95.25 92 VAL A N 1
ATOM 696 C CA . VAL A 1 92 ? 3.099 -2.478 11.543 1.00 95.25 92 VAL A CA 1
ATOM 697 C C . VAL A 1 92 ? 3.121 -1.137 12.248 1.00 95.25 92 VAL A C 1
ATOM 699 O O . VAL A 1 92 ? 3.564 -1.027 13.394 1.00 95.25 92 VAL A O 1
ATOM 702 N N . THR A 1 93 ? 2.655 -0.106 11.554 1.00 95.81 93 THR A N 1
ATOM 703 C CA . THR A 1 93 ? 2.686 1.256 12.066 1.00 95.81 93 THR A CA 1
ATOM 704 C C . THR A 1 93 ? 1.405 2.023 11.797 1.00 95.81 93 THR A C 1
ATOM 706 O O . THR A 1 93 ? 0.730 1.818 10.788 1.00 95.81 93 THR A O 1
ATOM 709 N N . LYS A 1 94 ? 1.074 2.923 12.722 1.00 96.00 94 LYS A N 1
ATOM 710 C CA . LYS A 1 94 ? 0.024 3.924 12.562 1.00 96.00 94 LYS A CA 1
ATOM 711 C C . LYS A 1 94 ? 0.431 5.190 13.306 1.00 96.00 94 LYS A C 1
ATOM 713 O O . LYS A 1 94 ? 0.797 5.117 14.472 1.00 96.00 94 LYS A O 1
ATOM 718 N N . HIS A 1 95 ? 0.394 6.340 12.630 1.00 90.75 95 HIS A N 1
ATOM 719 C CA . HIS A 1 95 ? 0.701 7.656 13.224 1.00 90.75 95 HIS A CA 1
ATOM 720 C C . HIS A 1 95 ? 2.012 7.706 14.043 1.00 90.75 95 HIS A C 1
ATOM 722 O O . HIS A 1 95 ? 2.097 8.385 15.061 1.00 90.75 95 HIS A O 1
ATOM 728 N N . GLY A 1 96 ? 3.053 7.001 13.584 1.00 85.50 96 GLY A N 1
ATOM 729 C CA . GLY A 1 96 ? 4.372 6.971 14.231 1.00 85.50 96 GLY A CA 1
ATOM 730 C C . GLY A 1 96 ? 4.523 5.937 15.352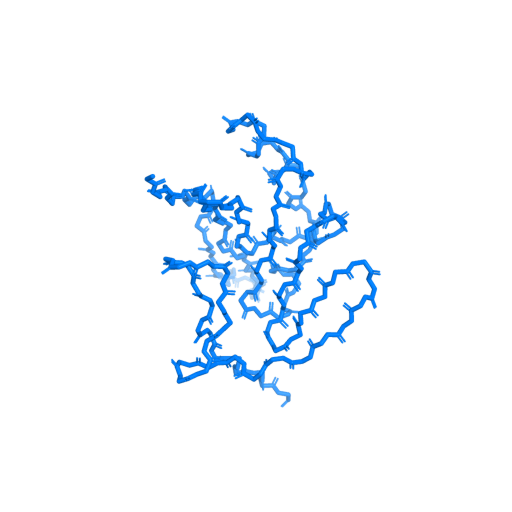 1.00 85.50 96 GLY A C 1
ATOM 731 O O . GLY A 1 96 ? 5.643 5.692 15.796 1.00 85.50 96 GLY A O 1
ATOM 732 N N . GLU A 1 97 ? 3.443 5.276 15.771 1.00 92.88 97 GLU A N 1
ATOM 733 C CA . GLU A 1 97 ? 3.531 4.093 16.625 1.00 92.88 97 GLU A CA 1
ATOM 734 C C . GLU A 1 97 ? 3.986 2.908 15.775 1.00 92.88 97 GLU A C 1
ATOM 736 O O . GLU A 1 97 ? 3.381 2.620 14.743 1.00 92.88 97 GLU A O 1
ATOM 741 N N . LEU A 1 98 ? 5.060 2.234 16.181 1.00 92.38 98 LEU A N 1
ATOM 742 C CA . LEU A 1 98 ? 5.606 1.065 15.496 1.00 92.38 98 LEU A CA 1
ATOM 743 C C . LEU A 1 98 ? 5.534 -0.137 16.430 1.00 92.38 98 LEU A C 1
ATOM 745 O O . LEU A 1 98 ? 6.079 -0.103 17.535 1.00 92.38 98 LEU A O 1
ATOM 749 N N . TYR A 1 99 ? 4.942 -1.228 15.956 1.00 92.00 99 TYR A N 1
ATOM 750 C CA . TYR A 1 99 ? 5.061 -2.525 16.602 1.00 92.00 99 TYR A CA 1
ATOM 751 C C . TYR A 1 99 ? 5.533 -3.580 15.609 1.00 92.00 99 TYR A C 1
ATOM 753 O O . TYR A 1 99 ? 5.270 -3.520 14.407 1.00 92.00 99 TYR A O 1
ATOM 761 N N . ARG A 1 100 ? 6.261 -4.563 16.136 1.00 90.56 100 ARG A N 1
ATOM 762 C CA . ARG A 1 100 ? 6.720 -5.712 15.363 1.00 90.56 100 ARG A CA 1
ATOM 763 C C . ARG A 1 100 ? 5.798 -6.891 15.613 1.00 90.56 100 ARG A C 1
ATOM 765 O O . ARG A 1 100 ? 5.622 -7.297 16.760 1.00 90.56 100 ARG A O 1
ATOM 772 N N . HIS A 1 101 ? 5.256 -7.457 14.544 1.00 87.56 101 HIS A N 1
ATOM 773 C CA . HIS A 1 101 ? 4.479 -8.691 14.577 1.00 87.56 101 HIS A CA 1
ATOM 774 C C . HIS A 1 101 ? 5.221 -9.759 13.770 1.00 87.56 101 HIS A C 1
ATOM 776 O O . HIS A 1 101 ? 5.541 -9.510 12.609 1.00 87.56 101 HIS A O 1
ATOM 782 N N . PRO A 1 102 ? 5.517 -10.945 14.330 1.00 87.38 102 PRO A N 1
ATOM 783 C CA . PRO A 1 102 ? 6.198 -12.016 13.604 1.00 87.38 102 PRO A CA 1
ATOM 784 C C . PRO A 1 102 ? 5.228 -12.703 12.626 1.00 87.38 102 PRO A C 1
ATOM 786 O O . PRO A 1 102 ? 4.818 -13.847 12.838 1.00 87.38 102 PRO A O 1
ATOM 789 N N . ILE A 1 103 ? 4.824 -11.978 11.575 1.00 88.50 103 ILE A N 1
ATOM 790 C CA . ILE A 1 103 ? 3.846 -12.448 10.592 1.00 88.50 103 ILE A CA 1
ATOM 791 C C . ILE A 1 103 ? 4.373 -13.722 9.936 1.00 88.50 103 ILE A C 1
ATOM 793 O O . ILE A 1 103 ? 5.498 -13.801 9.442 1.00 88.50 103 ILE A O 1
ATOM 797 N N . SER A 1 104 ? 3.545 -14.756 10.000 1.00 88.88 104 SER A N 1
ATOM 798 C CA . SER A 1 104 ? 3.799 -16.054 9.395 1.00 88.88 104 SER A CA 1
ATOM 799 C C . SER A 1 104 ? 2.479 -16.790 9.204 1.00 88.88 104 SER A C 1
ATOM 801 O O . SER A 1 104 ? 1.446 -16.403 9.751 1.00 88.88 104 SER A O 1
ATOM 803 N N . TYR A 1 105 ? 2.512 -17.910 8.484 1.00 86.44 105 TYR A N 1
ATOM 804 C CA . TYR A 1 105 ? 1.328 -18.748 8.308 1.00 86.44 105 TYR A CA 1
ATOM 805 C C . TYR A 1 105 ? 0.725 -19.236 9.639 1.00 86.44 105 TYR A C 1
ATOM 807 O O . TYR A 1 105 ? -0.495 -19.332 9.777 1.00 86.44 105 TYR A O 1
ATOM 815 N N . THR A 1 106 ? 1.570 -19.520 10.635 1.00 90.06 106 THR A N 1
ATOM 816 C CA . THR A 1 106 ? 1.152 -19.966 11.975 1.00 90.06 106 THR A CA 1
ATOM 817 C C . THR A 1 106 ? 0.864 -18.810 12.935 1.00 90.06 106 THR A C 1
ATOM 819 O O . THR A 1 106 ? 0.205 -19.023 13.953 1.00 90.06 106 THR A O 1
ATOM 822 N N . HIS A 1 107 ? 1.311 -17.593 12.617 1.00 90.75 107 HIS A N 1
ATOM 823 C CA . HIS A 1 107 ? 1.103 -16.392 13.425 1.00 90.75 107 HIS A CA 1
ATOM 824 C C . HIS A 1 107 ? 0.666 -15.192 12.561 1.00 90.75 107 HIS A C 1
ATOM 826 O O . HIS A 1 107 ? 1.369 -14.182 12.480 1.00 90.75 107 HIS A O 1
ATOM 832 N N . PRO A 1 108 ? -0.488 -15.286 11.874 1.00 92.94 108 PRO A N 1
ATOM 833 C CA . PRO A 1 108 ? -0.900 -14.263 10.927 1.00 92.94 108 PRO A CA 1
ATOM 834 C C . PRO A 1 108 ? -1.288 -12.969 11.646 1.00 92.94 108 PRO A C 1
ATOM 836 O O . PRO A 1 108 ? -1.851 -13.001 12.746 1.00 92.94 108 PRO A O 1
ATOM 839 N N . PHE A 1 109 ? -1.046 -11.834 11.000 1.00 93.50 109 PHE A N 1
ATOM 840 C CA . PHE A 1 109 ? -1.601 -10.559 11.427 1.00 93.50 109 PHE A CA 1
ATOM 841 C C . PHE A 1 109 ? -3.075 -10.495 11.019 1.00 93.50 109 PHE A C 1
ATOM 843 O O . PHE A 1 109 ? -3.417 -10.553 9.837 1.00 93.50 109 PHE A O 1
ATOM 850 N N . ARG A 1 110 ? -3.976 -10.442 12.001 1.00 95.00 110 ARG A N 1
ATOM 851 C CA . ARG A 1 110 ? -5.422 -10.401 11.749 1.00 95.00 110 ARG A CA 1
ATOM 852 C C . ARG A 1 110 ? -5.855 -8.963 11.491 1.00 95.00 110 ARG A C 1
ATOM 854 O O . ARG A 1 110 ? -5.687 -8.119 12.364 1.00 95.00 110 ARG A O 1
ATOM 861 N N . ILE A 1 111 ? -6.437 -8.721 10.319 1.00 95.19 111 ILE A N 1
ATOM 862 C CA . ILE A 1 111 ? -7.038 -7.431 9.963 1.00 95.19 111 ILE A CA 1
ATOM 863 C C . ILE A 1 111 ? -8.493 -7.409 10.444 1.00 95.19 111 ILE A C 1
ATOM 865 O O . ILE A 1 111 ? -8.919 -6.462 11.098 1.00 95.19 111 ILE A O 1
ATOM 869 N N . ASP A 1 112 ? -9.229 -8.490 10.184 1.00 94.69 112 ASP A N 1
ATOM 870 C CA . ASP A 1 112 ? -10.561 -8.743 10.732 1.00 94.69 112 ASP A CA 1
ATOM 871 C C . ASP A 1 112 ? -10.848 -10.259 10.806 1.00 94.69 112 ASP A C 1
ATOM 873 O O . ASP A 1 112 ? -9.950 -11.092 10.656 1.00 94.69 112 ASP A O 1
ATOM 877 N N . ASP A 1 113 ? -12.105 -10.637 11.058 1.00 93.50 113 ASP A N 1
ATOM 878 C CA . ASP A 1 113 ? -12.537 -12.036 11.182 1.00 93.50 113 ASP A CA 1
ATOM 879 C C . ASP A 1 113 ? -12.351 -12.874 9.904 1.00 93.50 113 ASP A C 1
ATOM 881 O O . ASP A 1 113 ? -12.340 -14.107 9.964 1.00 93.50 113 ASP A O 1
ATOM 885 N N . LYS A 1 114 ? -12.245 -12.230 8.738 1.00 93.94 114 LYS A N 1
ATOM 886 C CA . LYS A 1 114 ? -12.179 -12.869 7.415 1.00 93.94 114 LYS A CA 1
ATOM 887 C C . LYS A 1 114 ? -10.896 -12.552 6.653 1.00 93.94 114 LYS A C 1
ATOM 889 O O . LYS A 1 114 ? -10.557 -13.311 5.744 1.00 93.94 114 LYS A O 1
ATOM 894 N N . VAL A 1 115 ? -10.178 -11.491 7.015 1.00 95.00 115 VAL A N 1
ATOM 895 C CA . VAL A 1 115 ? -8.933 -11.074 6.363 1.00 95.00 115 VAL A CA 1
ATOM 896 C C . VAL A 1 115 ? -7.769 -11.104 7.343 1.00 95.00 115 VAL A C 1
ATOM 898 O O . VAL A 1 115 ? -7.818 -10.560 8.447 1.00 95.00 115 VAL A O 1
ATOM 901 N N . ARG A 1 116 ? -6.680 -11.737 6.911 1.00 94.31 116 ARG A N 1
ATOM 902 C CA . ARG A 1 116 ? -5.425 -11.821 7.654 1.00 94.31 116 ARG A CA 1
ATOM 903 C C . ARG A 1 116 ? -4.242 -11.796 6.697 1.00 94.31 116 ARG A C 1
ATOM 905 O O . ARG A 1 116 ? -4.311 -12.421 5.639 1.00 94.31 116 ARG A O 1
ATOM 912 N N . ASP A 1 117 ? -3.170 -11.130 7.097 1.00 91.00 117 ASP A N 1
ATOM 913 C CA . ASP A 1 117 ? -1.869 -11.254 6.454 1.00 91.00 117 ASP A CA 1
ATOM 914 C C . ASP A 1 117 ? -1.120 -12.440 7.075 1.00 91.00 117 ASP A C 1
ATOM 916 O O . ASP A 1 117 ? -0.968 -12.545 8.291 1.00 91.00 117 ASP A O 1
ATOM 920 N N . ALA A 1 118 ? -0.714 -13.374 6.225 1.00 88.75 118 ALA A N 1
ATOM 921 C CA . ALA A 1 118 ? 0.024 -14.580 6.586 1.00 88.75 118 ALA A CA 1
ATOM 922 C C . ALA A 1 118 ? 1.352 -14.675 5.817 1.00 88.75 118 ALA A C 1
ATOM 924 O O . ALA A 1 118 ? 1.947 -15.755 5.744 1.00 88.75 118 ALA A O 1
ATOM 925 N N . SER A 1 119 ? 1.782 -13.570 5.199 1.00 79.25 119 SER A N 1
ATOM 926 C CA . SER A 1 119 ? 3.012 -13.502 4.426 1.00 79.25 119 SER A CA 1
ATOM 927 C C . SER A 1 119 ? 4.217 -13.781 5.324 1.00 79.25 119 SER A C 1
ATOM 929 O O . SER A 1 119 ? 4.347 -13.270 6.432 1.00 79.25 119 SER A O 1
ATOM 931 N N . SER A 1 120 ? 5.109 -14.651 4.858 1.00 66.50 120 SER A N 1
ATOM 932 C CA . SER A 1 120 ? 6.437 -14.780 5.446 1.00 66.50 120 SER A CA 1
ATOM 933 C C . SER A 1 120 ? 7.378 -13.931 4.608 1.00 66.50 120 SER A C 1
ATOM 935 O O . SER A 1 120 ? 7.655 -14.294 3.459 1.00 66.50 120 SER A O 1
ATOM 937 N N . LEU A 1 121 ? 7.883 -12.827 5.154 1.00 62.25 121 LEU A N 1
ATOM 938 C CA . LEU A 1 121 ? 8.984 -12.133 4.501 1.00 62.25 121 LEU A CA 1
ATOM 939 C C . LEU A 1 121 ? 10.185 -13.072 4.398 1.00 62.25 121 LEU A C 1
ATOM 941 O O . LEU A 1 121 ? 10.710 -13.550 5.403 1.00 62.25 121 LEU A O 1
ATOM 945 N N . ARG A 1 122 ? 10.655 -13.290 3.172 1.00 51.16 122 ARG A N 1
ATOM 946 C CA . ARG A 1 122 ? 12.026 -13.725 2.913 1.00 51.16 122 ARG A CA 1
ATOM 947 C C . ARG A 1 122 ? 12.800 -12.501 2.453 1.00 51.16 122 ARG A C 1
ATOM 949 O O . ARG A 1 122 ? 12.997 -12.312 1.259 1.00 51.16 122 ARG A O 1
ATOM 956 N N . THR A 1 123 ? 13.192 -11.643 3.386 1.00 43.53 123 THR A N 1
ATOM 957 C CA . THR A 1 123 ? 14.159 -10.595 3.056 1.00 43.53 123 THR A CA 1
ATOM 958 C C . THR A 1 123 ? 15.511 -11.278 2.885 1.00 43.53 123 THR A C 1
ATOM 960 O O . THR A 1 123 ? 16.062 -11.814 3.846 1.00 43.53 123 THR A O 1
ATOM 963 N N . VAL A 1 124 ? 16.005 -11.334 1.649 1.00 33.06 124 VAL A N 1
ATOM 964 C CA . VAL A 1 124 ? 17.403 -11.674 1.376 1.00 33.06 124 VAL A CA 1
ATOM 965 C C . VAL A 1 124 ? 18.184 -10.394 1.661 1.00 33.06 124 VAL A C 1
ATOM 967 O O . VAL A 1 124 ? 18.063 -9.435 0.903 1.00 33.06 124 VAL A O 1
ATOM 970 N N . TYR A 1 125 ? 18.864 -10.343 2.806 1.00 37.31 125 TYR A N 1
ATOM 971 C CA . TYR A 1 125 ? 19.881 -9.324 3.077 1.00 37.31 125 TYR A CA 1
ATOM 972 C C . TYR A 1 125 ? 21.202 -9.735 2.432 1.00 37.31 125 TYR A C 1
ATOM 974 O O . TYR A 1 125 ? 21.498 -10.954 2.454 1.00 37.31 125 TYR A O 1
#

Secondary structure (DSSP, 8-state):
--EEEEEE--EEEE-TT--EEEE--EEEEESSSEEEE----TT-HHHHHHHHHHTT--GGG--EEEESSS-HHHHTTGGG-TTSEEEETTEEEETTEEEE---SSSS-EESSSS-EE--------

Organism: Dibothriocephalus latus (NCBI:txid60516)

pLDDT: mean 93.25, std 10.85, range [33.06, 98.69]

Sequence (125 aa):
MYRYVCIRPGYARTSADGIFTAECSISLILGTFNILFDPGSPWDGPLVTKMLSDHGLKSSDIAFVVCSHPHIDHVGNLNLFPDATIVVGTEVTKHGELYRHPISYTHPFRIDDKVRDASSLRTVY

InterPro domains:
  IPR001279 Metallo-beta-lactamase [PF00753] (24-111)
  IPR036866 Ribonuclease Z/Hydroxyacylglutathione hydrolase-like [G3DSA:3.60.15.10] (1-119)
  IPR036866 Ribonuclease Z/Hydroxyacylglutathione hydrolase-like [SSF56281] (25-110)
  IPR039344 Metallo-beta-lactamase domain-containing protein 1 [PTHR23200] (27-115)

Radius of gyration: 14.76 Å; chains: 1; bounding box: 40×29×42 Å

Foldseek 3Di:
DKDKDFLDPWDWDADPVGDIDTAHTWMWIDDPAIETEFQFALVCQVSSQVVCVVVVHALQSHAEYEFLADDRGRCNVVVRRQQHFYHHAQWTDHNPDIDGFQAALVGWDDPDPPDTHHHHDPPDD